Protein AF-A0A381WXE8-F1 (afdb_monomer)

Solvent-accessible surface area (backbone atoms only — not comparable to full-atom values): 10801 Å² total; per-residue (Å²): 133,87,47,68,49,75,52,74,46,68,54,69,44,70,47,73,48,74,89,73,97,64,95,48,72,78,54,59,77,44,51,89,76,54,85,81,44,50,76,43,80,76,44,78,43,80,74,50,75,50,77,44,77,50,65,90,80,70,87,83,80,67,85,84,75,86,74,89,78,97,66,86,84,71,75,67,70,77,65,57,53,68,57,53,65,61,57,75,73,64,82,72,71,67,86,69,78,74,72,70,80,70,77,64,79,87,74,81,74,59,97,77,58,56,65,52,80,43,83,46,74,59,89,93,43,42,35,35,42,38,40,34,28,36,96,87,69,45,84,71,48,75,42,61,46,62,63,92,63,60,71,70,58,49,57,66,58,63,71,126

pLDDT: mean 72.52, std 20.62, range [29.41, 93.19]

Foldseek 3Di:
DWDKDKDWDKDWDKDWDDDDPDDDPVVVVCPVVDPPTDIDTPDIDTDDMDMDTPDPDDPPPDPPPPDDDDDDPDDPPPVVVVVVVVVVVPPPPPVPPPPVPPVDPDDDADPDFDWDWDWDDDPPKIKIWIFGAGPVRHTDDIAIDIPPDDPVVRVVRRDD

InterPro domains:
  IPR024434 TSCPD domain [PF12637] (109-156)

Nearest PDB structures (foldseek):
  4wpy-assembly1_A-2  TM=5.237E-01  e=1.948E+00  Mycobacterium tuberculosis H37Rv
  6xj3-assembly4_D  TM=3.741E-01  e=6.969E+00  Klebsiella pneumoniae 700603
  5yvq-assembly1_A  TM=2.741E-01  e=3.208E+00  Muvirus mu
  8joh-assembly5_C  TM=3.472E-01  e=6.593E+00  Echinococcus multilocularis

Secondary structure (DSSP, 8-state):
--EEEEEEEEEEEEEEE---SS--HHHHTTGGG-S-PEEEEEEEEEEEEEEEEE----SSSSSS------------HHHHHHHHTTTSS-S---------------PPPPSS----EEEEEETTEEEEEEEEE-TTS-EEEEEEEETT--HHHHHHHT--

Mean predicted aligned error: 20.68 Å

Sequence (160 aa):
MSKYLVETFYTCSFKVKHYLDELNEDQLSKLDQREDGKFEIIDVKLDARKTKNLGNKNITNLNSLSESNNKSLEIPNIVQKNLGEQISEKKNEKINLQINEKSYPRIKMPDRRKGYIQKVTIGNHKVYLHTGEYDDGKLGEIFIDTSKEGELVKALMNNF

Structure (mmCIF, N/CA/C/O backbone):
data_AF-A0A381WXE8-F1
#
_entry.id   AF-A0A381WXE8-F1
#
loop_
_atom_site.group_PDB
_atom_site.id
_atom_site.type_symbol
_atom_site.label_atom_id
_atom_site.label_alt_id
_atom_site.label_comp_id
_atom_site.label_asym_id
_atom_site.label_entity_id
_atom_site.label_seq_id
_atom_site.pdbx_PDB_ins_code
_atom_site.Cartn_x
_atom_site.Cartn_y
_atom_site.Cartn_z
_atom_site.occupancy
_atom_site.B_iso_or_equiv
_atom_site.auth_seq_id
_atom_site.auth_comp_id
_atom_site.auth_asym_id
_atom_site.auth_atom_id
_atom_site.pdbx_PDB_model_num
ATOM 1 N N . MET A 1 1 ? 14.488 -48.124 19.286 1.00 72.06 1 MET A N 1
ATOM 2 C CA . MET A 1 1 ? 13.500 -47.163 18.744 1.00 72.06 1 MET A CA 1
ATOM 3 C C . MET A 1 1 ? 14.245 -46.056 18.014 1.00 72.06 1 MET A C 1
ATOM 5 O O . MET A 1 1 ? 15.200 -45.531 18.573 1.00 72.06 1 MET A O 1
ATOM 9 N N . SER A 1 2 ? 13.862 -45.738 16.777 1.00 73.75 2 SER A N 1
ATOM 10 C CA . SER A 1 2 ? 14.402 -44.591 16.029 1.00 73.75 2 SER A CA 1
ATOM 11 C C . SER A 1 2 ? 13.981 -43.279 16.695 1.00 73.75 2 SER A C 1
ATOM 13 O O . SER A 1 2 ? 12.804 -43.124 17.024 1.00 73.75 2 SER A O 1
ATOM 15 N N . LYS A 1 3 ? 14.919 -42.347 16.889 1.00 84.94 3 LYS A N 1
ATOM 16 C CA . LYS A 1 3 ? 14.637 -40.998 17.403 1.00 84.94 3 LYS A CA 1
ATOM 17 C C . LYS A 1 3 ? 14.405 -40.050 16.223 1.00 84.94 3 LYS A C 1
ATOM 19 O O . LYS A 1 3 ? 15.020 -40.218 15.177 1.00 84.94 3 LYS A O 1
ATOM 24 N N . TYR A 1 4 ? 13.546 -39.048 16.380 1.00 87.69 4 TYR A N 1
ATOM 25 C CA . TYR A 1 4 ? 13.276 -38.037 15.352 1.00 87.69 4 TYR A CA 1
ATOM 26 C C . TYR A 1 4 ? 13.370 -36.637 15.964 1.00 87.69 4 TYR A C 1
ATOM 28 O O . TYR A 1 4 ? 12.980 -36.446 17.114 1.00 87.69 4 TYR A O 1
ATOM 36 N N . LEU A 1 5 ? 13.875 -35.669 15.200 1.00 89.06 5 LEU A N 1
ATOM 37 C CA . LEU A 1 5 ? 13.826 -34.242 15.520 1.00 89.06 5 LEU A CA 1
ATOM 38 C C . LEU A 1 5 ? 12.696 -33.618 14.709 1.00 89.06 5 LEU A C 1
ATOM 40 O O . LEU A 1 5 ? 12.642 -33.802 13.492 1.00 89.06 5 LEU A O 1
ATOM 44 N N . VAL A 1 6 ? 11.807 -32.893 15.380 1.00 88.56 6 VAL A N 1
ATOM 45 C CA . VAL A 1 6 ? 10.681 -32.203 14.750 1.00 88.56 6 VAL A CA 1
ATOM 46 C C . VAL A 1 6 ? 10.778 -30.715 15.061 1.00 88.56 6 VAL A C 1
ATOM 48 O O . VAL A 1 6 ? 10.687 -30.324 16.219 1.00 88.56 6 VAL A O 1
ATOM 51 N N . GLU A 1 7 ? 10.938 -29.895 14.027 1.00 91.25 7 GLU A N 1
ATOM 52 C CA . GLU A 1 7 ? 10.919 -28.432 14.107 1.00 91.25 7 GLU A CA 1
ATOM 53 C C . GLU A 1 7 ? 9.579 -27.943 13.552 1.00 91.25 7 GLU A C 1
ATOM 55 O O . GLU A 1 7 ? 9.214 -28.292 12.426 1.00 91.25 7 GLU A O 1
ATOM 60 N N . THR A 1 8 ? 8.825 -27.162 14.329 1.00 91.06 8 THR A N 1
ATOM 61 C CA . THR A 1 8 ? 7.564 -26.561 13.867 1.00 91.06 8 THR A CA 1
ATOM 62 C C . THR A 1 8 ? 7.675 -25.046 13.921 1.00 91.06 8 THR A C 1
ATOM 64 O O . THR A 1 8 ? 7.989 -24.491 14.971 1.00 91.06 8 THR A O 1
ATOM 67 N N . PHE A 1 9 ? 7.424 -24.398 12.788 1.00 91.62 9 PHE A N 1
ATOM 68 C CA . PHE A 1 9 ? 7.426 -22.948 12.649 1.00 91.62 9 PHE A CA 1
ATOM 69 C C . PHE A 1 9 ? 5.995 -22.432 12.762 1.00 91.62 9 PHE A C 1
ATOM 71 O O . PHE A 1 9 ? 5.098 -22.940 12.081 1.00 91.62 9 PHE A O 1
ATOM 78 N N . TYR A 1 10 ? 5.803 -21.436 13.623 1.00 91.88 10 TYR A N 1
ATOM 79 C CA . TYR A 1 10 ? 4.538 -20.738 13.791 1.00 91.88 10 TYR A CA 1
ATOM 80 C C . TYR A 1 10 ? 4.741 -19.248 13.538 1.00 91.88 10 TYR A C 1
ATOM 82 O O . TYR A 1 10 ? 5.711 -18.667 14.029 1.00 91.88 10 TYR A O 1
ATOM 90 N N . THR A 1 11 ? 3.793 -18.635 12.839 1.00 91.31 11 THR A N 1
ATOM 91 C CA . THR A 1 11 ? 3.641 -17.183 12.784 1.00 91.31 11 THR A CA 1
ATOM 92 C C . THR A 1 11 ? 2.561 -16.793 13.783 1.00 91.31 11 THR A C 1
ATOM 94 O O . THR A 1 11 ? 1.410 -17.214 13.658 1.00 91.31 11 THR A O 1
ATOM 97 N N . CYS A 1 12 ? 2.933 -15.997 14.784 1.00 90.25 12 CYS A N 1
ATOM 98 C CA . CYS A 1 12 ? 2.015 -15.516 15.811 1.00 90.25 12 CYS A CA 1
ATOM 99 C C . CYS A 1 12 ? 1.805 -14.010 15.658 1.00 90.25 12 CYS A C 1
ATOM 101 O O . CYS A 1 12 ? 2.769 -13.245 15.670 1.00 90.25 12 CYS A O 1
ATOM 103 N N . SER A 1 13 ? 0.547 -13.584 15.570 1.00 91.25 13 SER A N 1
ATOM 104 C CA . SER A 1 13 ? 0.175 -12.180 15.719 1.00 91.25 13 SER A CA 1
ATOM 105 C C . SER A 1 13 ? -0.284 -11.952 17.153 1.00 91.25 13 SER A C 1
ATOM 107 O O . SER A 1 13 ? -1.245 -12.573 17.612 1.00 91.25 13 SER A O 1
ATOM 109 N N . PHE A 1 14 ? 0.411 -11.078 17.874 1.00 92.69 14 PHE A N 1
ATOM 110 C CA . PHE A 1 14 ? 0.040 -10.687 19.227 1.00 92.69 14 PHE A CA 1
ATOM 111 C C . PHE A 1 14 ? -0.068 -9.168 19.329 1.00 92.69 14 PHE A C 1
ATOM 113 O O . PHE A 1 14 ? 0.650 -8.419 18.667 1.00 92.69 14 PHE A O 1
ATOM 120 N N . LYS A 1 15 ? -0.989 -8.716 20.173 1.00 91.81 15 LYS A N 1
ATOM 121 C CA . LYS A 1 15 ? -1.188 -7.316 20.530 1.00 91.81 15 LYS A CA 1
ATOM 122 C C . LYS A 1 15 ? -0.714 -7.103 21.957 1.00 91.81 15 LYS A C 1
ATOM 124 O O . LYS A 1 15 ? -1.113 -7.844 22.851 1.00 91.81 15 LYS A O 1
ATOM 129 N N . VAL A 1 16 ? 0.093 -6.069 22.164 1.00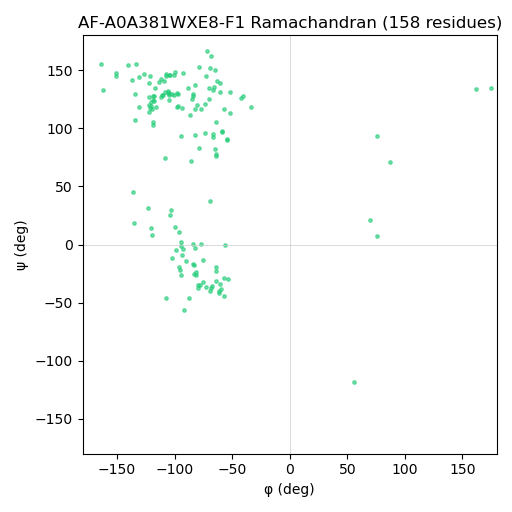 92.12 16 VAL A N 1
ATOM 130 C CA . VAL A 1 16 ? 0.560 -5.650 23.489 1.00 92.12 16 VAL A CA 1
ATOM 131 C C . VAL A 1 16 ? -0.097 -4.320 23.838 1.00 92.12 16 VAL A C 1
ATOM 133 O O . VAL A 1 16 ? -0.096 -3.390 23.031 1.00 92.12 16 VAL A O 1
ATOM 136 N N . LYS A 1 17 ? -0.718 -4.238 25.017 1.00 90.44 17 LYS A N 1
ATOM 137 C CA . LYS A 1 17 ? -1.351 -3.015 25.535 1.00 90.44 17 LYS A CA 1
ATOM 138 C C . LYS A 1 17 ? -0.622 -2.566 26.801 1.00 90.44 17 LYS A C 1
ATOM 140 O O . LYS A 1 17 ? -0.666 -3.284 27.798 1.00 90.44 17 LYS A O 1
ATOM 145 N N . HIS A 1 18 ? -0.031 -1.376 26.777 1.00 90.31 18 HIS A N 1
ATOM 146 C CA . HIS A 1 18 ? 0.535 -0.715 27.957 1.00 90.31 18 HIS A CA 1
ATOM 147 C C . HIS A 1 18 ? -0.391 0.412 28.419 1.00 90.31 18 HIS A C 1
ATOM 149 O O . HIS A 1 18 ? -1.032 1.068 27.595 1.00 90.31 18 HIS A O 1
ATOM 155 N N . TYR A 1 19 ? -0.451 0.639 29.729 1.00 87.81 19 TYR A N 1
ATOM 156 C CA . TYR A 1 19 ? -1.119 1.797 30.319 1.00 87.81 19 TYR A CA 1
ATOM 157 C C . TYR A 1 19 ? -0.038 2.772 30.781 1.00 87.81 19 TYR A C 1
ATOM 159 O O . TYR A 1 19 ? 0.916 2.369 31.443 1.00 87.81 19 TYR A O 1
ATOM 167 N N . LEU A 1 20 ? -0.162 4.034 30.378 1.00 86.81 20 LEU A N 1
ATOM 168 C CA . LEU A 1 20 ? 0.763 5.104 30.736 1.00 86.81 20 LEU A CA 1
ATOM 169 C C . LEU A 1 20 ? -0.002 6.144 31.547 1.00 86.81 20 LEU A C 1
ATOM 171 O O . LEU A 1 20 ? -1.104 6.524 31.152 1.00 86.81 20 LEU A O 1
ATOM 175 N N . ASP A 1 21 ? 0.593 6.603 32.645 1.00 86.38 21 ASP A N 1
ATOM 176 C CA . ASP A 1 21 ? 0.014 7.668 33.471 1.00 86.38 21 ASP A CA 1
ATOM 177 C C . ASP A 1 21 ? 0.170 9.041 32.796 1.00 86.38 21 ASP A C 1
ATOM 179 O O . ASP A 1 21 ? -0.704 9.897 32.910 1.00 86.38 21 ASP A O 1
ATOM 183 N N . GLU A 1 22 ? 1.256 9.234 32.037 1.00 88.62 22 GLU A N 1
ATOM 184 C CA . GLU A 1 22 ? 1.557 10.469 31.311 1.00 88.62 22 GLU A CA 1
ATOM 185 C C . GLU A 1 22 ? 2.064 10.175 29.893 1.00 88.62 22 GLU A C 1
ATOM 187 O O . GLU A 1 22 ? 2.836 9.244 29.659 1.00 88.62 22 GLU A O 1
ATOM 192 N N . LEU A 1 23 ? 1.655 10.999 28.926 1.00 89.19 23 LEU A N 1
ATOM 193 C CA . LEU A 1 23 ? 2.069 10.866 27.531 1.00 89.19 23 LEU A CA 1
ATOM 194 C C . LEU A 1 23 ? 3.285 11.765 27.252 1.00 89.19 23 LEU A C 1
ATOM 196 O O . LEU A 1 23 ? 3.127 12.941 26.935 1.00 89.19 23 LEU A O 1
ATOM 200 N N . ASN A 1 24 ? 4.495 11.211 27.367 1.00 90.12 24 ASN A N 1
ATOM 201 C CA . ASN A 1 24 ? 5.754 11.917 27.095 1.00 90.12 24 ASN A CA 1
ATOM 202 C C . ASN A 1 24 ? 6.708 11.063 26.228 1.00 90.12 24 ASN A C 1
ATOM 204 O O . ASN A 1 24 ? 6.635 9.830 26.255 1.00 90.12 24 ASN A O 1
ATOM 208 N N . GLU A 1 25 ? 7.625 11.695 25.490 1.00 87.94 25 GLU A N 1
ATOM 209 C CA . GLU A 1 25 ? 8.595 11.027 24.599 1.00 87.94 25 GLU A CA 1
ATOM 210 C C . GLU A 1 25 ? 9.502 10.044 25.362 1.00 87.94 25 GLU A C 1
ATOM 212 O O . GLU A 1 25 ? 9.761 8.924 24.907 1.00 87.94 25 GLU A O 1
ATOM 217 N N . ASP A 1 26 ? 9.902 10.409 26.582 1.00 86.88 26 ASP A N 1
ATOM 218 C CA . ASP A 1 26 ? 10.701 9.555 27.468 1.00 86.88 26 ASP A CA 1
ATOM 219 C C . ASP A 1 26 ? 9.971 8.275 27.891 1.00 86.88 26 ASP A C 1
ATOM 221 O O . ASP A 1 26 ? 10.602 7.245 28.139 1.00 86.88 26 ASP A O 1
ATOM 225 N N . GLN A 1 27 ? 8.641 8.326 28.018 1.00 86.06 27 GLN A N 1
ATOM 226 C CA . GLN A 1 27 ? 7.849 7.149 28.371 1.00 86.06 27 GLN A CA 1
ATOM 227 C C . GLN A 1 27 ? 7.617 6.253 27.156 1.00 86.06 27 GLN A C 1
ATOM 229 O O . GLN A 1 27 ? 7.673 5.029 27.290 1.00 86.06 27 GLN A O 1
ATOM 234 N N . LEU A 1 28 ? 7.406 6.857 25.984 1.00 85.75 28 LEU A N 1
ATOM 235 C CA . LEU A 1 28 ? 7.165 6.141 24.735 1.00 85.75 28 LEU A CA 1
ATOM 236 C C . LEU A 1 28 ? 8.418 5.399 24.253 1.00 85.75 28 LEU A C 1
ATOM 238 O O . LEU A 1 28 ? 8.331 4.245 23.846 1.00 85.75 28 LEU A O 1
ATOM 242 N N . SER A 1 29 ? 9.596 6.014 24.384 1.00 87.69 29 SER A N 1
ATOM 243 C CA . SER A 1 29 ? 10.879 5.381 24.036 1.00 87.69 29 SER A CA 1
ATOM 244 C C . SER A 1 29 ? 11.219 4.155 24.894 1.00 87.69 29 SER A C 1
ATOM 246 O O . SER A 1 29 ? 11.989 3.293 24.473 1.00 87.69 29 SER A O 1
ATOM 248 N N . LYS A 1 30 ? 10.634 4.049 26.092 1.00 87.06 30 LYS A N 1
ATOM 249 C CA . LYS A 1 30 ? 10.837 2.920 27.011 1.00 87.06 30 LYS A CA 1
ATOM 250 C C . LYS A 1 30 ? 9.801 1.809 26.841 1.00 87.06 30 LYS A C 1
ATOM 252 O O . LYS A 1 30 ? 9.930 0.798 27.523 1.00 87.06 30 LYS A O 1
ATOM 257 N N . LEU A 1 31 ? 8.794 1.971 25.977 1.00 86.94 31 LEU A N 1
ATOM 258 C CA . LEU A 1 31 ? 7.659 1.045 25.881 1.00 86.94 31 LEU A CA 1
ATOM 259 C C . LEU A 1 31 ? 8.091 -0.378 25.496 1.00 86.94 31 LEU A C 1
ATOM 261 O O . LEU A 1 31 ? 7.667 -1.333 26.136 1.00 86.94 31 LEU A O 1
ATOM 265 N N . ASP A 1 32 ? 9.018 -0.499 24.544 1.00 83.88 32 ASP A N 1
ATOM 266 C CA . ASP A 1 32 ? 9.536 -1.786 24.052 1.00 83.88 32 ASP A CA 1
ATOM 267 C C . ASP A 1 32 ? 10.300 -2.596 25.115 1.00 83.88 32 ASP A C 1
ATOM 269 O O . ASP A 1 32 ? 10.500 -3.797 24.958 1.00 83.88 32 ASP A O 1
ATOM 273 N N . GLN A 1 33 ? 10.767 -1.942 26.184 1.00 86.88 33 GLN A N 1
ATOM 274 C CA . GLN A 1 33 ? 11.534 -2.572 27.265 1.00 86.88 33 GLN A CA 1
ATOM 275 C C . GLN A 1 33 ? 10.671 -2.899 28.488 1.00 86.88 33 GLN A C 1
ATOM 277 O O . GLN A 1 33 ? 11.180 -3.473 29.450 1.00 86.88 33 GLN A O 1
ATOM 282 N N . ARG A 1 34 ? 9.389 -2.512 28.499 1.00 87.44 34 ARG A N 1
ATOM 283 C CA . ARG A 1 34 ? 8.509 -2.788 29.635 1.00 87.44 34 ARG A CA 1
ATOM 284 C C . ARG A 1 34 ? 7.942 -4.202 29.554 1.00 87.44 34 ARG A C 1
ATOM 286 O O . ARG A 1 34 ? 7.446 -4.630 28.518 1.00 87.44 34 ARG A O 1
ATOM 293 N N . GLU A 1 35 ? 7.926 -4.887 30.691 1.00 84.50 35 GLU A N 1
ATOM 294 C CA . GLU A 1 35 ? 7.344 -6.230 30.832 1.00 84.50 35 GLU A CA 1
ATOM 295 C C . GLU A 1 35 ? 5.879 -6.203 31.320 1.00 84.50 35 GLU A C 1
ATOM 297 O O . GLU A 1 35 ? 5.239 -7.244 31.445 1.00 84.50 35 GLU A O 1
ATOM 302 N N . ASP A 1 36 ? 5.320 -5.014 31.580 1.00 87.31 36 ASP A N 1
ATOM 303 C CA . ASP A 1 36 ? 3.980 -4.802 32.157 1.00 87.31 36 ASP A CA 1
ATOM 304 C C . ASP A 1 36 ? 2.823 -4.837 31.135 1.00 87.31 36 ASP A C 1
ATOM 306 O O . ASP A 1 36 ? 1.653 -4.660 31.492 1.00 87.31 36 ASP A O 1
ATOM 310 N N . GLY A 1 37 ? 3.130 -5.059 29.856 1.00 84.69 37 GLY A N 1
ATOM 311 C CA . GLY A 1 37 ? 2.150 -5.068 28.777 1.00 84.69 37 GLY A CA 1
ATOM 312 C C . GLY A 1 37 ? 1.155 -6.227 28.890 1.00 84.69 37 GLY A C 1
ATOM 313 O O . GLY A 1 37 ? 1.525 -7.380 29.100 1.00 84.69 37 GLY A O 1
ATOM 314 N N . LYS A 1 38 ? -0.140 -5.955 28.690 1.00 87.44 38 LYS A N 1
ATOM 315 C CA . LYS A 1 38 ? -1.150 -7.017 28.540 1.00 87.44 38 LYS A CA 1
ATOM 316 C C . LYS A 1 38 ? -1.056 -7.606 27.133 1.00 87.44 38 LYS A C 1
ATOM 318 O O . LYS A 1 38 ? -1.329 -6.897 26.162 1.00 87.44 38 LYS A O 1
ATOM 323 N N . PHE A 1 39 ? -0.707 -8.887 27.041 1.00 88.25 39 PHE A N 1
ATOM 324 C CA . PHE A 1 39 ? -0.599 -9.630 25.784 1.00 88.25 39 PHE A CA 1
ATOM 325 C C . PHE A 1 39 ? -1.935 -10.265 25.391 1.00 88.25 39 PHE A C 1
ATOM 327 O O . PHE A 1 39 ? -2.606 -10.899 26.203 1.00 88.25 39 PHE A O 1
ATOM 334 N N . GLU A 1 40 ? -2.299 -10.126 24.123 1.00 89.31 40 GLU A N 1
ATOM 335 C CA . GLU A 1 40 ? -3.474 -10.745 23.517 1.00 89.31 40 GLU A CA 1
ATOM 336 C C . GLU A 1 40 ? -3.038 -11.429 22.220 1.00 89.31 40 GLU A C 1
ATOM 338 O O . GLU A 1 40 ? -2.514 -10.780 21.315 1.00 89.31 40 GLU A O 1
ATOM 343 N N . ILE A 1 41 ? -3.209 -12.748 22.140 1.00 88.62 41 ILE A N 1
ATOM 344 C CA . ILE A 1 41 ? -2.884 -13.522 20.939 1.00 88.62 41 ILE A CA 1
ATOM 345 C C . ILE A 1 41 ? -4.062 -13.391 19.976 1.00 88.62 41 ILE A C 1
ATOM 347 O O . ILE A 1 41 ? -5.171 -13.808 20.298 1.00 88.62 41 ILE A O 1
ATOM 351 N N . ILE A 1 42 ? -3.818 -12.795 18.812 1.00 91.12 42 ILE A N 1
ATOM 352 C CA . ILE A 1 42 ? -4.839 -12.576 17.783 1.00 91.12 42 ILE A CA 1
ATOM 353 C C . ILE A 1 42 ? -4.932 -13.800 16.878 1.00 91.12 42 ILE A C 1
ATOM 355 O O . ILE A 1 42 ? -6.026 -14.263 16.570 1.00 91.12 42 ILE A O 1
ATOM 359 N N . ASP A 1 43 ? -3.780 -14.306 16.443 1.00 86.25 43 ASP A N 1
ATOM 360 C CA . ASP A 1 43 ? -3.709 -15.414 15.500 1.00 86.25 43 ASP A CA 1
ATOM 361 C C . ASP A 1 43 ? -2.430 -16.225 15.711 1.00 86.25 43 ASP A C 1
ATOM 363 O O . ASP A 1 43 ? -1.371 -15.676 16.034 1.00 86.25 43 ASP A O 1
ATOM 367 N N . VAL A 1 44 ? -2.540 -17.535 15.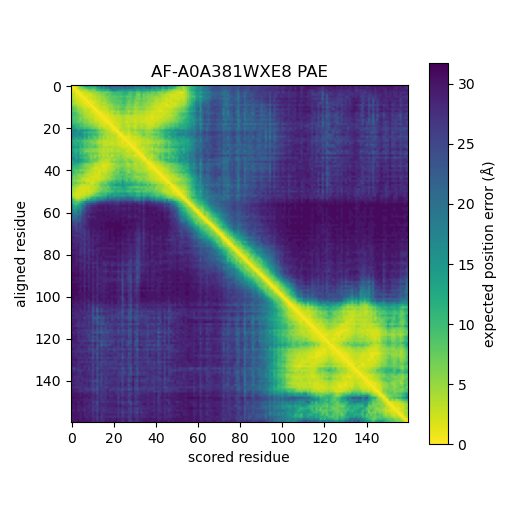510 1.00 91.12 44 VAL A N 1
ATOM 368 C CA . VAL A 1 44 ? -1.422 -18.478 15.529 1.00 91.12 44 VAL A CA 1
ATOM 369 C C . VAL A 1 44 ? -1.568 -19.384 14.323 1.00 91.12 44 VAL A C 1
ATOM 371 O O . VAL A 1 44 ? -2.408 -20.286 14.291 1.00 91.12 44 VAL A O 1
ATOM 374 N N . LYS A 1 45 ? -0.701 -19.174 13.338 1.00 92.50 45 LYS A N 1
ATOM 375 C CA . LYS A 1 45 ? -0.668 -19.967 12.117 1.00 92.50 45 LYS A CA 1
ATOM 376 C C . LYS A 1 45 ? 0.520 -20.917 12.139 1.00 92.50 45 LYS A C 1
ATOM 378 O O . LYS A 1 45 ? 1.648 -20.504 12.384 1.00 92.50 45 LYS A O 1
ATOM 383 N N . LEU A 1 46 ? 0.272 -22.194 11.856 1.00 89.38 46 LEU A N 1
ATOM 384 C CA . LEU A 1 46 ? 1.332 -23.166 11.593 1.00 89.38 46 LEU A CA 1
ATOM 385 C C . LEU A 1 46 ? 1.800 -23.005 10.146 1.00 89.38 46 LEU A C 1
ATOM 387 O O . LEU A 1 46 ? 1.007 -23.191 9.222 1.00 89.38 46 LEU A O 1
ATOM 391 N N . ASP A 1 47 ? 3.081 -22.702 9.953 1.00 87.31 47 ASP A N 1
ATOM 392 C CA . ASP A 1 47 ? 3.645 -22.489 8.617 1.00 87.31 47 ASP A CA 1
ATOM 393 C C . ASP A 1 47 ? 4.220 -23.778 8.041 1.00 87.31 47 ASP A C 1
ATOM 395 O O . ASP A 1 47 ? 3.833 -24.230 6.964 1.00 87.31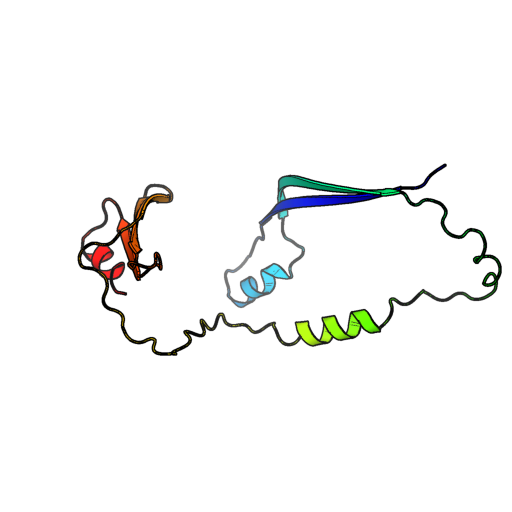 47 ASP A O 1
ATOM 399 N N . ALA A 1 48 ? 5.152 -24.397 8.765 1.00 86.50 48 ALA A N 1
ATOM 400 C CA . ALA A 1 48 ? 5.838 -25.590 8.298 1.00 86.50 48 ALA A CA 1
ATOM 401 C C . ALA A 1 48 ? 6.272 -26.480 9.458 1.00 86.50 48 ALA A C 1
ATOM 403 O O . ALA A 1 48 ? 6.662 -26.009 10.528 1.00 86.50 48 ALA A O 1
ATOM 404 N N . ARG A 1 49 ? 6.273 -27.790 9.207 1.00 91.94 49 ARG A N 1
ATOM 405 C CA . ARG A 1 49 ? 6.857 -28.792 10.097 1.00 91.94 49 ARG A CA 1
ATOM 406 C C . ARG A 1 49 ? 7.942 -29.552 9.352 1.00 91.94 49 ARG A C 1
ATOM 408 O O . ARG A 1 49 ? 7.670 -30.170 8.325 1.00 91.94 49 ARG A O 1
ATOM 415 N N . LYS A 1 50 ? 9.161 -29.531 9.882 1.00 89.12 50 LYS A N 1
ATOM 416 C CA . LYS A 1 50 ? 10.284 -30.324 9.377 1.00 89.12 50 LYS A CA 1
ATOM 417 C C . LYS A 1 50 ? 10.539 -31.479 10.330 1.00 89.12 50 LYS A C 1
ATOM 419 O O . LYS A 1 50 ? 10.612 -31.283 11.538 1.00 89.12 50 LYS A O 1
ATOM 424 N N . THR A 1 51 ? 10.683 -32.683 9.789 1.00 89.50 51 THR A N 1
ATOM 425 C CA . THR A 1 51 ? 11.013 -33.881 10.567 1.00 89.50 51 THR A CA 1
ATOM 426 C C . THR A 1 51 ? 12.298 -34.495 10.037 1.00 89.50 51 THR A C 1
ATOM 428 O O . THR A 1 51 ? 12.397 -34.789 8.846 1.00 89.50 51 THR A O 1
ATOM 431 N N . LYS A 1 52 ? 13.271 -34.732 10.913 1.00 86.50 52 LYS A N 1
ATOM 432 C CA . LYS A 1 52 ? 14.530 -35.402 10.585 1.00 86.50 52 LYS A CA 1
ATOM 433 C C . LYS A 1 52 ? 14.646 -36.683 11.399 1.00 86.50 52 LYS A C 1
ATOM 435 O O . LYS A 1 52 ? 14.533 -36.652 12.620 1.00 86.50 52 LYS A O 1
ATOM 440 N N . ASN A 1 53 ? 14.898 -37.808 10.734 1.00 83.69 53 ASN A N 1
ATOM 441 C CA . ASN A 1 53 ? 15.218 -39.059 11.417 1.00 83.69 53 ASN A CA 1
ATOM 442 C C . ASN A 1 53 ? 16.640 -38.978 11.983 1.00 83.69 53 ASN A C 1
ATOM 444 O O . ASN A 1 53 ? 17.602 -38.784 11.235 1.00 83.69 53 ASN A O 1
ATOM 448 N N . LEU A 1 54 ? 16.774 -39.126 13.297 1.00 78.69 54 LEU A N 1
ATOM 449 C CA . LEU A 1 54 ? 18.053 -39.350 13.957 1.00 78.69 54 LEU A CA 1
ATOM 450 C C . LEU A 1 54 ? 18.321 -40.857 13.912 1.00 78.69 54 LEU A C 1
ATOM 452 O O . LEU A 1 54 ? 18.212 -41.570 14.910 1.00 78.69 54 LEU A O 1
ATOM 456 N N . GLY A 1 55 ? 18.644 -41.346 12.712 1.00 68.69 55 GLY A N 1
ATOM 457 C CA . GLY A 1 55 ? 19.188 -42.686 12.543 1.00 68.69 55 GLY A CA 1
ATOM 458 C C . GLY A 1 55 ? 20.537 -42.777 13.254 1.00 68.69 55 GLY A C 1
ATOM 459 O O . GLY A 1 55 ? 21.318 -41.826 13.210 1.00 68.69 55 GLY A O 1
ATOM 460 N N . ASN A 1 56 ? 20.803 -43.908 13.909 1.00 62.22 56 ASN A N 1
ATOM 461 C CA . ASN A 1 56 ? 22.041 -44.175 14.642 1.00 62.22 56 ASN A CA 1
ATOM 462 C C . ASN A 1 56 ? 23.252 -44.205 13.688 1.00 62.22 56 ASN A C 1
ATOM 464 O O . ASN A 1 56 ? 23.748 -45.271 13.332 1.00 62.22 56 ASN A O 1
ATOM 468 N N . LYS A 1 57 ? 23.743 -43.041 13.258 1.00 54.81 57 LYS A N 1
ATOM 469 C CA . LYS A 1 57 ? 25.096 -42.897 12.725 1.00 54.81 57 LYS A CA 1
ATOM 470 C C . LYS A 1 57 ? 26.024 -42.645 13.911 1.00 54.81 57 LYS A C 1
ATOM 472 O O . LYS A 1 57 ? 25.960 -41.590 14.532 1.00 54.81 57 LYS A O 1
ATOM 477 N N . ASN A 1 58 ? 26.869 -43.648 14.160 1.00 46.38 58 ASN A N 1
ATOM 478 C CA . ASN A 1 58 ? 28.050 -43.664 15.033 1.00 46.38 58 ASN A CA 1
ATOM 479 C C . ASN A 1 58 ? 27.797 -44.001 16.516 1.00 46.38 58 ASN A C 1
ATOM 481 O O . ASN A 1 58 ? 27.978 -43.170 17.397 1.00 46.38 58 ASN A O 1
ATOM 485 N N . ILE A 1 59 ? 27.471 -45.271 16.794 1.00 47.28 59 ILE A N 1
ATOM 486 C CA . ILE A 1 59 ? 27.637 -45.888 18.130 1.00 47.28 59 ILE A CA 1
ATOM 487 C C . ILE A 1 59 ? 29.094 -46.369 18.355 1.00 47.28 59 ILE A C 1
ATOM 489 O O . ILE A 1 59 ? 29.450 -46.789 19.446 1.00 47.28 59 ILE A O 1
ATOM 493 N N . THR A 1 60 ? 29.993 -46.256 17.371 1.00 37.94 60 THR A N 1
ATOM 494 C CA . THR A 1 60 ? 31.363 -46.794 17.474 1.00 37.94 60 THR A CA 1
ATOM 495 C C . THR A 1 60 ? 32.441 -45.817 17.963 1.00 37.94 60 THR A C 1
ATOM 497 O O . THR A 1 60 ? 33.519 -46.280 18.307 1.00 37.94 60 THR A O 1
ATOM 500 N N . ASN A 1 61 ? 32.168 -44.511 18.098 1.00 42.81 61 ASN A N 1
ATOM 501 C CA . ASN A 1 61 ? 33.174 -43.510 18.518 1.00 42.81 61 ASN A CA 1
ATOM 502 C C . ASN A 1 61 ? 32.779 -42.710 19.780 1.00 42.81 61 ASN A C 1
ATOM 504 O O . ASN A 1 61 ? 33.130 -41.539 19.897 1.00 42.81 61 ASN A O 1
ATOM 508 N N . LEU A 1 62 ? 32.033 -43.308 20.718 1.00 37.94 62 LEU A N 1
ATOM 509 C CA . LEU A 1 62 ? 31.605 -42.630 21.958 1.00 37.94 62 LEU A CA 1
ATOM 510 C C . LEU A 1 62 ? 32.098 -43.306 23.253 1.00 37.94 62 LEU A C 1
ATOM 512 O O . LEU A 1 62 ? 31.727 -42.883 24.340 1.00 37.94 62 LEU A O 1
ATOM 516 N N . ASN A 1 63 ? 32.974 -44.311 23.149 1.00 39.56 63 ASN A N 1
ATOM 517 C CA . ASN A 1 63 ? 33.543 -45.014 24.309 1.00 39.56 63 ASN A CA 1
ATOM 518 C C . ASN A 1 63 ? 34.962 -44.543 24.687 1.00 39.56 63 ASN A C 1
ATOM 520 O O . ASN A 1 63 ? 35.644 -45.226 25.439 1.00 39.56 63 ASN A O 1
ATOM 524 N N . SER A 1 64 ? 35.428 -43.393 24.184 1.00 42.56 64 SER A N 1
ATOM 525 C CA . SER A 1 64 ? 36.758 -42.850 24.519 1.00 42.56 64 SER A CA 1
ATOM 526 C C . SER A 1 64 ? 36.740 -41.461 25.165 1.00 42.56 64 SER A C 1
ATOM 528 O O . SER A 1 64 ? 37.779 -40.812 25.208 1.00 42.56 64 SER A O 1
ATOM 530 N N . LEU A 1 65 ? 35.589 -40.972 25.641 1.00 35.22 65 LEU A N 1
ATOM 531 C CA . LEU A 1 65 ? 35.506 -39.686 26.361 1.00 35.22 65 LEU A CA 1
ATOM 532 C C . LEU A 1 65 ? 34.647 -39.746 27.634 1.00 35.22 65 LEU A C 1
ATOM 534 O O . LEU A 1 65 ? 34.237 -38.716 28.166 1.00 35.22 65 LEU A O 1
ATOM 538 N N . SER A 1 66 ? 34.395 -40.942 28.163 1.00 36.09 66 SER A N 1
ATOM 539 C CA . SER A 1 66 ? 33.982 -41.089 29.554 1.00 36.09 66 SER A CA 1
ATOM 540 C C . SER A 1 66 ? 35.232 -41.066 30.427 1.00 36.09 66 SER A C 1
ATOM 542 O O . SER A 1 66 ? 35.880 -42.094 30.578 1.00 36.09 66 SER A O 1
ATOM 544 N N . GLU A 1 67 ? 35.588 -39.890 30.941 1.00 33.31 67 GLU A N 1
ATOM 545 C CA . GLU A 1 67 ? 35.759 -39.668 32.382 1.00 33.31 67 GLU A CA 1
ATOM 546 C C . GLU A 1 67 ? 36.298 -38.263 32.685 1.00 33.31 67 GLU A C 1
ATOM 548 O O . GLU A 1 67 ? 37.274 -37.796 32.108 1.00 33.31 67 GLU A O 1
ATOM 553 N N . SER A 1 68 ? 35.657 -37.648 33.682 1.00 30.88 68 SER A N 1
ATOM 554 C CA . SER A 1 68 ? 36.155 -36.532 34.491 1.00 30.88 68 SER A CA 1
ATOM 555 C C . SER A 1 68 ? 36.172 -35.142 33.843 1.00 30.88 68 SER A C 1
ATOM 557 O O . SER A 1 68 ? 37.165 -34.694 33.281 1.00 30.88 68 SER A O 1
ATOM 559 N N . ASN A 1 69 ? 35.097 -34.373 34.054 1.00 29.41 69 ASN A N 1
ATOM 560 C CA . ASN A 1 69 ? 35.078 -33.303 35.069 1.00 29.41 69 ASN A CA 1
ATOM 561 C C . ASN A 1 69 ? 33.944 -32.298 34.818 1.00 29.41 69 ASN A C 1
ATOM 563 O O . ASN A 1 69 ? 33.733 -31.812 33.711 1.00 29.41 69 ASN A O 1
ATOM 567 N N . ASN A 1 70 ? 33.231 -31.971 35.895 1.00 44.88 70 ASN A N 1
ATOM 568 C CA . ASN A 1 70 ? 32.197 -30.945 35.960 1.00 44.88 70 ASN A CA 1
ATOM 569 C C . ASN A 1 70 ? 32.696 -29.596 35.421 1.00 44.88 70 ASN A C 1
ATOM 571 O O . ASN A 1 70 ? 33.504 -28.935 36.074 1.00 44.88 70 ASN A O 1
ATOM 575 N N . LYS A 1 71 ? 32.154 -29.138 34.291 1.00 32.28 71 LYS A N 1
ATOM 576 C CA . LYS A 1 71 ? 32.013 -27.708 34.000 1.00 32.28 71 LYS A CA 1
ATOM 577 C C . LYS A 1 71 ? 30.994 -27.500 32.888 1.00 32.28 71 LYS A C 1
ATOM 579 O O . LYS A 1 71 ? 31.004 -28.206 31.885 1.00 32.28 71 LYS A O 1
ATOM 584 N N . SER A 1 72 ? 30.099 -26.548 33.124 1.00 33.53 72 SER A N 1
ATOM 585 C CA . SER A 1 72 ? 29.182 -25.947 32.157 1.00 33.53 72 SER A CA 1
ATOM 586 C C . SER A 1 72 ? 29.811 -25.874 30.767 1.00 33.53 72 SER A C 1
ATOM 588 O O . SER A 1 72 ? 30.831 -25.213 30.590 1.00 33.53 72 SER A O 1
ATOM 590 N N . LEU A 1 73 ? 29.206 -26.555 29.796 1.00 34.66 73 LEU A N 1
ATOM 591 C CA . LEU A 1 73 ? 29.621 -26.477 28.403 1.00 34.66 73 LEU A CA 1
ATOM 592 C C . LEU A 1 73 ? 29.181 -25.129 27.838 1.00 34.66 73 LEU A C 1
ATOM 594 O O . LEU A 1 73 ? 28.034 -24.911 27.452 1.00 34.66 73 LEU A O 1
ATOM 598 N N . GLU A 1 74 ? 30.153 -24.231 27.890 1.00 39.59 74 GLU A N 1
ATOM 599 C CA . GLU A 1 74 ? 30.268 -22.963 27.199 1.00 39.59 74 GLU A CA 1
ATOM 600 C C . GLU A 1 74 ? 29.831 -23.104 25.737 1.00 39.59 74 GLU A C 1
ATOM 602 O O . GLU A 1 74 ? 30.307 -23.952 24.978 1.00 39.59 74 GLU A O 1
ATOM 607 N N . ILE A 1 75 ? 28.898 -22.242 25.345 1.00 37.28 75 ILE A N 1
ATOM 608 C CA . ILE A 1 75 ? 28.555 -22.004 23.949 1.00 37.28 75 ILE A CA 1
ATOM 609 C C . ILE A 1 75 ? 29.840 -21.496 23.273 1.00 37.28 75 ILE A C 1
ATOM 611 O O . ILE A 1 75 ? 30.485 -20.600 23.818 1.00 37.28 75 ILE A O 1
ATOM 615 N N . PRO A 1 76 ? 30.254 -22.042 22.116 1.00 35.84 76 PRO A N 1
ATOM 616 C CA . PRO A 1 76 ? 31.492 -21.635 21.469 1.00 35.84 76 PRO A CA 1
ATOM 617 C C . PRO A 1 76 ? 31.489 -20.123 21.195 1.00 35.84 76 PRO A C 1
ATOM 619 O O . PRO A 1 76 ? 30.701 -19.621 20.388 1.00 35.84 76 PRO A O 1
ATOM 622 N N . ASN A 1 77 ? 32.430 -19.415 21.831 1.00 52.72 77 ASN A N 1
ATOM 623 C CA . ASN A 1 77 ? 32.686 -17.967 21.741 1.00 52.72 77 ASN A CA 1
ATOM 624 C C . ASN A 1 77 ? 32.944 -17.431 20.313 1.00 52.72 77 ASN A C 1
ATOM 626 O O . ASN A 1 77 ? 33.130 -16.233 20.122 1.00 52.72 77 ASN A O 1
ATOM 630 N N . ILE A 1 78 ? 32.930 -18.288 19.292 1.00 44.31 78 ILE A N 1
ATOM 631 C CA . ILE A 1 78 ? 33.079 -17.914 17.879 1.00 44.31 78 ILE A CA 1
ATOM 632 C C . ILE A 1 78 ? 31.760 -17.412 17.269 1.00 44.31 78 ILE A C 1
ATOM 634 O O . ILE A 1 78 ? 31.788 -16.599 16.349 1.00 44.31 78 ILE A O 1
ATOM 638 N N . VAL A 1 79 ? 30.604 -17.832 17.796 1.00 44.84 79 VAL A N 1
ATOM 639 C CA . VAL A 1 79 ? 29.295 -17.379 17.282 1.00 44.84 79 VAL A CA 1
ATOM 640 C C . VAL A 1 79 ? 28.758 -16.178 18.068 1.00 44.84 79 VAL A C 1
ATOM 642 O O . VAL A 1 79 ? 28.041 -15.350 17.513 1.00 44.84 79 VAL A O 1
ATOM 645 N N . GLN A 1 80 ? 29.154 -16.020 19.335 1.00 44.62 80 GLN A N 1
ATOM 646 C CA . GLN A 1 80 ? 28.676 -14.917 20.175 1.00 44.62 80 GLN A CA 1
ATOM 647 C C . GLN A 1 80 ? 29.439 -13.601 19.966 1.00 44.62 80 GLN A C 1
ATOM 649 O O . GLN A 1 80 ? 28.848 -12.539 20.140 1.00 44.62 80 GLN A O 1
ATOM 654 N N . LYS A 1 81 ? 30.701 -13.627 19.512 1.00 41.66 81 LYS A N 1
ATOM 655 C CA . LYS A 1 81 ? 31.450 -12.379 19.293 1.00 41.66 81 LYS A CA 1
ATOM 656 C C . LYS A 1 81 ? 31.056 -11.652 17.998 1.00 41.66 81 LYS A C 1
ATOM 658 O O . LYS A 1 81 ? 30.927 -10.435 17.993 1.00 41.66 81 LYS A O 1
ATOM 663 N N . ASN A 1 82 ? 30.722 -12.392 16.938 1.00 46.16 82 ASN A N 1
ATOM 664 C CA . ASN A 1 82 ? 30.409 -11.792 15.633 1.00 46.16 82 ASN A CA 1
ATOM 665 C C . ASN A 1 82 ? 28.956 -11.303 15.483 1.00 46.16 82 ASN A C 1
ATOM 667 O O . ASN A 1 82 ? 28.679 -10.514 14.584 1.00 46.16 82 ASN A O 1
ATOM 671 N N . LEU A 1 83 ? 28.030 -11.741 16.346 1.00 42.50 83 LEU A N 1
ATOM 672 C CA . LEU A 1 83 ? 26.667 -11.189 16.408 1.00 42.50 83 LEU A CA 1
ATOM 673 C C . LEU A 1 83 ? 26.523 -10.094 17.479 1.00 42.50 83 LEU A C 1
ATOM 675 O O . LEU A 1 83 ? 25.628 -9.266 17.369 1.00 42.50 83 LEU A O 1
ATOM 679 N N . GLY A 1 84 ? 27.404 -10.064 18.486 1.00 40.78 84 GLY A N 1
ATOM 680 C CA . GLY A 1 84 ? 27.400 -9.051 19.546 1.00 40.78 84 GLY A CA 1
ATOM 681 C C . GLY A 1 84 ? 28.026 -7.715 19.138 1.00 40.78 84 GLY A C 1
ATOM 682 O O . GLY A 1 84 ? 27.515 -6.675 19.537 1.00 40.78 84 GLY A O 1
ATOM 683 N N . GLU A 1 85 ? 29.067 -7.718 18.296 1.00 45.94 85 GLU A N 1
ATOM 684 C CA . GLU A 1 85 ? 29.720 -6.479 17.831 1.00 45.94 85 GLU A CA 1
ATOM 685 C C . GLU A 1 85 ? 29.005 -5.812 16.636 1.00 45.94 85 GLU A C 1
ATOM 687 O O . GLU A 1 85 ? 29.180 -4.620 16.420 1.00 45.94 85 GLU A O 1
ATOM 692 N N . GLN A 1 86 ? 28.128 -6.514 15.900 1.00 48.12 86 GLN A N 1
ATOM 693 C CA . GLN A 1 86 ? 27.352 -5.895 14.804 1.00 48.12 86 GLN A CA 1
ATOM 694 C C . GLN A 1 86 ? 25.996 -5.311 15.226 1.00 48.12 86 GLN A C 1
ATOM 696 O O . GLN A 1 86 ? 25.388 -4.552 14.469 1.00 48.12 86 GLN A O 1
ATOM 701 N N . ILE A 1 87 ? 25.502 -5.644 16.421 1.00 44.22 87 ILE A N 1
ATOM 702 C CA . ILE A 1 87 ? 24.193 -5.172 16.907 1.00 44.22 87 ILE A CA 1
ATOM 703 C C . ILE A 1 87 ? 24.343 -3.926 17.800 1.00 44.22 87 ILE A C 1
ATOM 705 O O . ILE A 1 87 ? 23.405 -3.137 17.914 1.00 44.22 87 ILE A O 1
ATOM 709 N N . SER A 1 88 ? 25.534 -3.664 18.352 1.00 40.22 88 SER A N 1
ATOM 710 C CA . SER A 1 88 ? 25.820 -2.441 19.118 1.00 40.22 88 SER A CA 1
ATOM 711 C C . SER A 1 88 ? 25.997 -1.177 18.266 1.00 40.22 88 SER A C 1
ATOM 713 O O . SER A 1 88 ? 25.928 -0.081 18.815 1.00 40.22 88 SER A O 1
ATOM 715 N N . GLU A 1 89 ? 26.153 -1.288 16.943 1.00 44.09 89 GLU A N 1
ATOM 716 C CA . GLU A 1 89 ? 26.315 -0.121 16.053 1.00 44.09 89 GLU A CA 1
ATOM 717 C C . GLU A 1 89 ? 25.046 0.252 15.263 1.00 44.09 89 GLU A C 1
ATOM 719 O O . GLU A 1 89 ? 24.952 1.355 14.730 1.00 44.09 89 GLU A O 1
ATOM 724 N N . LYS A 1 90 ? 24.011 -0.599 15.245 1.00 46.59 90 LYS A N 1
ATOM 725 C CA . LYS A 1 90 ? 22.777 -0.376 14.460 1.00 46.59 90 LYS A CA 1
ATOM 726 C C . LYS A 1 90 ? 21.564 0.082 15.269 1.00 46.59 90 LYS A C 1
ATOM 728 O O . LYS A 1 90 ? 20.424 -0.119 14.864 1.00 46.59 90 LYS A O 1
ATOM 733 N N . LYS A 1 91 ? 21.785 0.731 16.415 1.00 39.19 91 LYS A N 1
ATOM 734 C CA . LYS A 1 91 ? 20.697 1.294 17.239 1.00 39.19 91 LYS A CA 1
ATOM 735 C C . LYS A 1 91 ? 20.422 2.784 16.994 1.00 39.19 91 LYS A C 1
ATOM 737 O O . LYS A 1 91 ? 19.651 3.385 17.726 1.00 39.19 91 LYS A O 1
ATOM 742 N N . ASN A 1 92 ? 21.007 3.361 15.944 1.00 42.00 92 ASN A N 1
ATOM 743 C CA . ASN A 1 92 ? 20.719 4.716 15.465 1.00 42.00 92 ASN A CA 1
ATOM 744 C C . ASN A 1 92 ? 20.604 4.749 13.935 1.00 42.00 92 ASN A C 1
ATOM 746 O O . ASN A 1 92 ? 21.137 5.644 13.282 1.00 42.00 92 ASN A O 1
ATOM 750 N N . GLU A 1 93 ? 19.893 3.800 13.330 1.00 44.09 93 GLU A N 1
ATOM 751 C CA . GLU A 1 93 ? 19.377 4.052 11.987 1.00 44.09 93 GLU A CA 1
ATOM 752 C C . GLU A 1 93 ? 18.137 4.940 12.146 1.00 44.09 93 GLU A C 1
ATOM 754 O O . GLU A 1 93 ? 16.993 4.490 12.121 1.00 44.09 93 GLU A O 1
ATOM 759 N N . LYS A 1 94 ? 18.374 6.258 12.278 1.00 45.00 94 LYS A N 1
ATOM 760 C CA . LYS A 1 94 ? 17.491 7.213 11.598 1.00 45.00 94 LYS A CA 1
ATOM 761 C C . LYS A 1 94 ? 17.223 6.587 10.235 1.00 45.00 94 LYS A C 1
ATOM 763 O O . LYS A 1 94 ? 18.191 6.224 9.561 1.00 45.00 94 LYS A O 1
ATOM 768 N N . ILE A 1 95 ? 15.959 6.450 9.840 1.00 41.09 95 ILE A N 1
ATOM 769 C CA . ILE A 1 95 ? 15.606 6.174 8.449 1.00 41.09 95 ILE A CA 1
ATOM 770 C C . ILE A 1 95 ? 16.063 7.410 7.668 1.00 41.09 95 ILE A C 1
ATOM 772 O O . ILE A 1 95 ? 15.293 8.304 7.337 1.00 41.09 95 ILE A O 1
ATOM 776 N N . ASN A 1 96 ? 17.368 7.504 7.443 1.00 41.75 96 ASN A N 1
ATOM 777 C CA . ASN A 1 96 ? 17.937 8.270 6.376 1.00 41.75 96 ASN A CA 1
ATOM 778 C C . ASN A 1 96 ? 17.451 7.504 5.160 1.00 41.75 96 ASN A C 1
ATOM 780 O O . ASN A 1 96 ? 18.050 6.499 4.770 1.00 41.75 96 ASN A O 1
ATOM 784 N N . LEU A 1 97 ? 16.332 7.952 4.589 1.00 47.06 97 LEU A N 1
ATOM 785 C CA . LEU A 1 97 ? 16.132 7.786 3.165 1.00 47.06 97 LEU A CA 1
ATOM 786 C C . LEU A 1 97 ? 17.373 8.411 2.531 1.00 47.06 97 LEU A C 1
ATOM 788 O O . LEU A 1 97 ? 17.433 9.615 2.304 1.00 47.06 97 LEU A O 1
ATOM 792 N N . GLN A 1 98 ? 18.410 7.599 2.327 1.00 49.28 98 GLN A N 1
ATOM 793 C CA . GLN A 1 98 ? 19.469 7.901 1.391 1.00 49.28 98 GLN A CA 1
ATOM 794 C C . GLN A 1 98 ? 18.775 7.882 0.038 1.00 49.28 98 GLN A C 1
ATOM 796 O O . GLN A 1 98 ? 18.750 6.871 -0.666 1.00 49.28 98 GLN A O 1
ATOM 801 N N . ILE A 1 99 ? 18.131 9.003 -0.283 1.00 52.28 99 ILE A N 1
ATOM 802 C CA . ILE A 1 99 ? 17.805 9.371 -1.643 1.00 52.28 99 ILE A CA 1
ATOM 803 C C . ILE A 1 99 ? 19.181 9.401 -2.285 1.00 52.28 99 ILE A C 1
ATOM 805 O O . ILE A 1 99 ? 19.965 10.320 -2.070 1.00 52.28 99 ILE A O 1
ATOM 809 N N . ASN A 1 100 ? 19.552 8.302 -2.936 1.00 49.34 100 ASN A N 1
ATOM 810 C CA . ASN A 1 100 ? 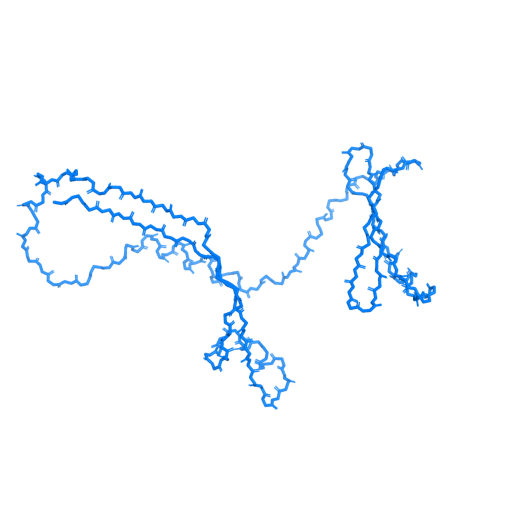20.742 8.273 -3.753 1.00 49.34 100 ASN A CA 1
ATOM 811 C C . ASN A 1 100 ? 20.507 9.355 -4.804 1.00 49.34 100 ASN A C 1
ATOM 813 O O . ASN A 1 100 ? 19.844 9.102 -5.806 1.00 49.34 100 ASN A O 1
ATOM 817 N N . GLU A 1 101 ? 21.058 10.550 -4.593 1.00 55.59 101 GLU A N 1
ATOM 818 C CA . GLU A 1 101 ? 21.130 11.629 -5.579 1.00 55.59 101 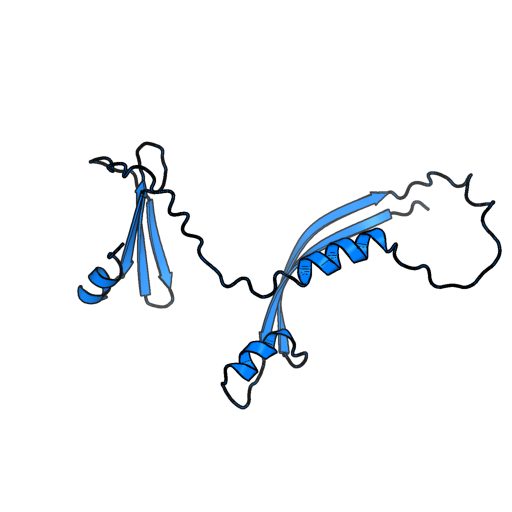GLU A CA 1
ATOM 819 C C . GLU A 1 101 ? 22.108 11.259 -6.706 1.00 55.59 101 GLU A C 1
ATOM 821 O O . GLU A 1 101 ? 22.824 12.089 -7.263 1.00 55.59 101 GLU A O 1
ATOM 826 N N . LYS A 1 102 ? 22.140 9.985 -7.111 1.00 57.81 102 LYS A N 1
ATOM 827 C CA . LYS A 1 102 ? 22.480 9.670 -8.486 1.00 57.81 102 LYS A CA 1
ATOM 828 C C . LYS A 1 102 ? 21.334 10.237 -9.299 1.00 57.81 102 LYS A C 1
ATOM 830 O O . LYS A 1 102 ? 20.304 9.590 -9.459 1.00 57.81 102 LYS A O 1
ATOM 835 N N . SER A 1 103 ? 21.517 11.480 -9.736 1.00 60.12 103 SER A N 1
ATOM 836 C CA . SER A 1 103 ? 20.683 12.133 -10.733 1.00 60.12 103 SER A CA 1
ATOM 837 C C . SER A 1 103 ? 20.664 11.230 -11.961 1.00 60.12 103 SER A C 1
ATOM 839 O O . SER A 1 103 ? 21.564 11.258 -12.803 1.00 60.12 103 SER A O 1
ATOM 841 N N . TYR A 1 104 ? 19.688 10.324 -12.004 1.00 67.06 104 TYR A N 1
ATOM 842 C CA . TYR A 1 104 ? 19.386 9.590 -13.211 1.00 67.06 104 TYR A CA 1
ATOM 843 C C . TYR A 1 104 ? 18.989 10.633 -14.254 1.00 67.06 104 TYR A C 1
ATOM 845 O O . TYR A 1 104 ? 18.296 11.600 -13.915 1.00 67.06 104 TYR A O 1
ATOM 853 N N . PRO A 1 105 ? 19.429 10.480 -15.514 1.00 77.75 105 PRO A N 1
ATOM 854 C CA . PRO A 1 105 ? 18.977 11.371 -16.566 1.00 77.75 105 PRO A CA 1
ATOM 855 C C . PRO A 1 105 ? 17.449 11.395 -16.542 1.00 77.75 105 PRO A C 1
ATOM 857 O O . PRO A 1 105 ? 16.807 10.349 -16.452 1.00 77.75 105 PRO A O 1
ATOM 860 N N . ARG A 1 106 ? 16.868 12.598 -16.554 1.00 77.06 106 ARG A N 1
ATOM 861 C CA . ARG A 1 106 ? 15.417 12.770 -16.505 1.00 77.06 106 ARG A CA 1
ATOM 862 C C . ARG A 1 106 ? 14.832 12.166 -17.782 1.00 77.06 106 ARG A C 1
ATOM 864 O O . ARG A 1 106 ? 14.988 12.731 -18.864 1.00 77.06 106 ARG A O 1
ATOM 871 N N . ILE A 1 107 ? 14.213 10.997 -17.666 1.00 81.75 107 ILE A N 1
ATOM 872 C CA . ILE A 1 107 ? 13.583 10.309 -18.793 1.00 81.75 107 ILE A CA 1
ATOM 873 C C . ILE A 1 107 ? 12.180 10.887 -18.953 1.00 81.75 107 ILE A C 1
ATOM 875 O O . ILE A 1 107 ? 11.433 11.008 -17.984 1.00 81.75 107 ILE A O 1
ATOM 879 N N . LYS A 1 108 ? 11.829 11.287 -20.177 1.00 85.56 108 LYS A N 1
ATOM 880 C CA . LYS A 1 108 ? 10.468 11.740 -20.472 1.00 85.56 108 LYS A CA 1
ATOM 881 C C . LYS A 1 108 ? 9.525 10.546 -20.424 1.00 85.56 108 LYS A C 1
ATOM 883 O O . LYS A 1 108 ? 9.832 9.499 -20.990 1.00 85.56 108 LYS A O 1
ATOM 888 N N . MET A 1 109 ? 8.385 10.720 -19.766 1.00 84.62 109 MET A N 1
ATOM 889 C CA . MET A 1 109 ? 7.326 9.721 -19.807 1.00 84.62 109 MET A CA 1
ATOM 890 C C . MET A 1 109 ? 6.687 9.659 -21.204 1.00 84.62 109 MET A C 1
ATOM 892 O O . MET A 1 109 ? 6.674 10.673 -21.908 1.00 84.62 109 MET A O 1
ATOM 896 N N . PRO A 1 110 ? 6.141 8.498 -21.603 1.00 87.25 110 PRO A N 1
ATOM 897 C CA . PRO A 1 110 ? 5.399 8.355 -22.851 1.00 87.25 110 PRO A CA 1
ATOM 898 C C . PRO A 1 110 ? 4.107 9.184 -22.848 1.00 87.25 110 PRO A C 1
ATOM 900 O O . PRO A 1 110 ? 3.455 9.338 -21.811 1.00 87.25 110 PRO A O 1
ATOM 903 N N . ASP A 1 111 ? 3.679 9.639 -24.029 1.00 87.06 111 ASP A N 1
ATOM 904 C CA . ASP A 1 111 ? 2.416 10.377 -24.200 1.00 87.06 111 ASP A CA 1
ATOM 905 C C . ASP A 1 111 ? 1.193 9.547 -23.773 1.00 87.06 111 ASP A C 1
ATOM 907 O O . ASP A 1 111 ? 0.218 10.078 -23.236 1.00 87.06 111 ASP A O 1
ATOM 911 N N . ARG A 1 112 ? 1.241 8.226 -23.988 1.00 88.00 112 ARG A N 1
ATOM 912 C CA . ARG A 1 112 ? 0.236 7.266 -23.517 1.00 88.00 112 ARG A CA 1
ATOM 913 C C . ARG A 1 112 ? 0.909 6.228 -22.640 1.00 88.00 112 ARG A C 1
ATOM 915 O O . ARG A 1 112 ? 1.692 5.422 -23.126 1.00 88.00 112 ARG A O 1
ATOM 922 N N . ARG A 1 113 ? 0.557 6.232 -21.361 1.00 89.81 113 ARG A N 1
ATOM 923 C CA . ARG A 1 113 ? 1.142 5.358 -20.345 1.00 89.81 113 ARG A CA 1
ATOM 924 C C . ARG A 1 113 ? 0.166 4.270 -19.919 1.00 89.81 113 ARG A C 1
ATOM 926 O O . ARG A 1 113 ? -1.046 4.494 -19.864 1.00 89.81 113 ARG A O 1
ATOM 933 N N . LYS A 1 114 ? 0.701 3.086 -19.630 1.00 90.25 114 LYS A N 1
ATOM 934 C CA . LYS A 1 114 ? -0.043 2.037 -18.928 1.00 90.25 114 LYS A CA 1
ATOM 935 C C . LYS A 1 114 ? -0.054 2.371 -17.442 1.00 90.25 114 LYS A C 1
ATOM 937 O O . LYS A 1 114 ? 0.821 3.080 -16.952 1.00 90.25 114 LYS A O 1
ATOM 942 N N . GLY A 1 115 ? -1.081 1.908 -16.751 1.00 89.81 115 GLY A N 1
ATOM 943 C CA . GLY A 1 115 ? -1.294 2.262 -15.363 1.00 89.81 115 GLY A CA 1
ATOM 944 C C . GLY A 1 115 ? -2.275 1.327 -14.693 1.00 89.81 115 GLY A C 1
ATOM 945 O O . GLY A 1 115 ? -3.126 0.718 -15.348 1.00 89.81 115 GLY A O 1
ATOM 946 N N . TYR A 1 116 ? -2.151 1.230 -13.380 1.00 91.81 116 TYR A N 1
ATOM 947 C CA . TYR A 1 116 ? -3.057 0.490 -12.526 1.00 91.81 116 TYR A CA 1
ATOM 948 C C . TYR A 1 116 ? -3.884 1.467 -11.700 1.00 91.81 116 TYR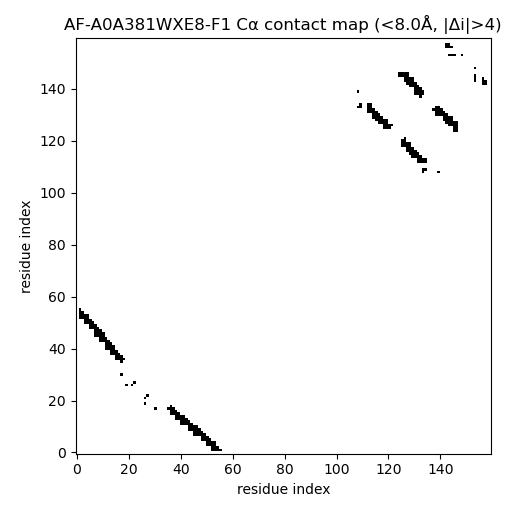 A C 1
ATOM 950 O O . TYR A 1 116 ? -3.384 2.492 -11.235 1.00 91.81 116 TYR A O 1
ATOM 958 N N . ILE A 1 117 ? -5.163 1.142 -11.527 1.00 92.19 117 ILE A N 1
ATOM 959 C CA . ILE A 1 117 ? -6.079 1.928 -10.708 1.00 92.19 117 ILE A CA 1
ATOM 960 C C . ILE A 1 117 ? -6.593 1.033 -9.594 1.00 92.19 117 ILE A C 1
ATOM 962 O O . ILE A 1 117 ? -7.301 0.059 -9.852 1.00 92.19 117 ILE A O 1
ATOM 966 N N . GLN A 1 118 ? -6.278 1.395 -8.354 1.00 93.19 118 GLN A N 1
ATOM 967 C CA . GLN A 1 118 ? -6.758 0.691 -7.173 1.00 93.19 118 GLN A CA 1
ATOM 968 C C . GLN A 1 118 ? -7.617 1.597 -6.316 1.00 93.19 118 GLN A C 1
ATOM 970 O O . GLN A 1 118 ? -7.177 2.645 -5.856 1.00 93.19 118 GLN A O 1
ATOM 975 N N . LYS A 1 119 ? -8.817 1.126 -5.992 1.00 92.81 119 LYS A N 1
ATOM 976 C CA . LYS A 1 119 ? -9.605 1.725 -4.922 1.00 92.81 119 LYS A CA 1
ATOM 977 C C . LYS A 1 119 ? -9.196 1.130 -3.579 1.00 92.81 119 LYS A C 1
ATOM 979 O O . LYS A 1 119 ? -9.283 -0.080 -3.380 1.00 92.81 119 LYS A O 1
ATOM 984 N N . VAL A 1 120 ? -8.826 1.988 -2.646 1.00 92.25 120 VAL A N 1
ATOM 985 C CA . VAL A 1 120 ? -8.543 1.669 -1.248 1.00 92.25 120 VAL A CA 1
ATOM 986 C C . VAL A 1 120 ? -9.628 2.313 -0.387 1.00 92.25 120 VAL A C 1
ATOM 988 O O . VAL A 1 120 ? -10.134 3.389 -0.698 1.00 92.25 120 VAL A O 1
ATOM 991 N N . THR A 1 121 ? -10.057 1.634 0.673 1.00 90.44 121 THR A N 1
ATOM 992 C CA . THR A 1 121 ? -11.029 2.186 1.628 1.00 90.44 121 THR A CA 1
ATOM 993 C C . THR A 1 121 ? -10.404 2.164 3.012 1.00 90.44 121 THR A C 1
ATOM 995 O O . THR A 1 121 ? -10.022 1.099 3.490 1.00 90.44 121 THR A O 1
ATOM 998 N N . ILE A 1 122 ? -10.279 3.336 3.630 1.00 89.31 122 ILE A N 1
ATOM 999 C CA . ILE A 1 122 ? -9.726 3.519 4.974 1.00 89.31 122 ILE A CA 1
ATOM 1000 C C . ILE A 1 122 ? -10.846 4.123 5.820 1.00 89.31 122 ILE A C 1
ATOM 1002 O O . ILE A 1 122 ? -11.187 5.298 5.676 1.00 89.31 122 ILE A O 1
ATOM 1006 N N . GLY A 1 123 ? -11.483 3.296 6.652 1.00 89.12 123 GLY A N 1
ATOM 1007 C CA . GLY A 1 123 ? -12.694 3.688 7.375 1.00 89.12 123 GLY A CA 1
ATOM 1008 C C . GLY A 1 123 ? -13.786 4.165 6.411 1.00 89.12 123 GLY A C 1
ATOM 1009 O O . GLY A 1 123 ? -14.219 3.419 5.533 1.00 89.12 123 GLY A O 1
ATOM 1010 N N . ASN A 1 124 ? -14.200 5.427 6.546 1.00 85.25 124 ASN A N 1
ATOM 1011 C CA . ASN A 1 124 ? -15.223 6.045 5.698 1.00 85.25 124 ASN A CA 1
ATOM 1012 C C . ASN A 1 124 ? -14.649 6.827 4.501 1.00 85.25 124 ASN A C 1
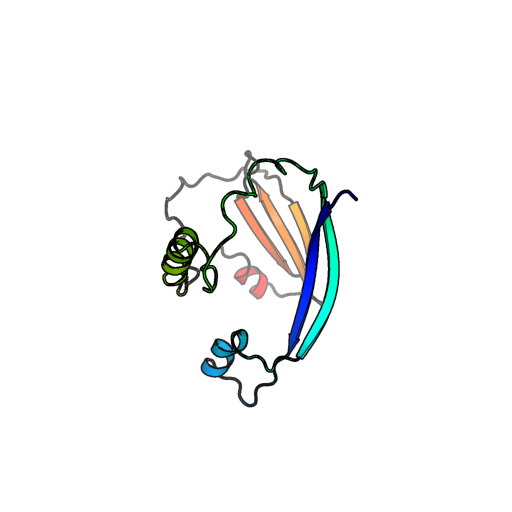ATOM 1014 O O . ASN A 1 124 ? -15.417 7.392 3.718 1.00 85.25 124 ASN A O 1
ATOM 1018 N N . HIS A 1 125 ? -13.327 6.834 4.326 1.00 85.12 125 HIS A N 1
ATOM 1019 C CA . HIS A 1 125 ? -12.650 7.526 3.234 1.00 85.12 125 HIS A CA 1
ATOM 1020 C C . HIS A 1 125 ? -12.331 6.538 2.115 1.00 85.12 125 HIS A C 1
ATOM 1022 O O . HIS A 1 125 ? -11.772 5.463 2.344 1.00 85.12 125 HIS A O 1
ATOM 1028 N N . LYS A 1 126 ? -12.695 6.896 0.883 1.00 89.56 126 LYS A N 1
ATOM 1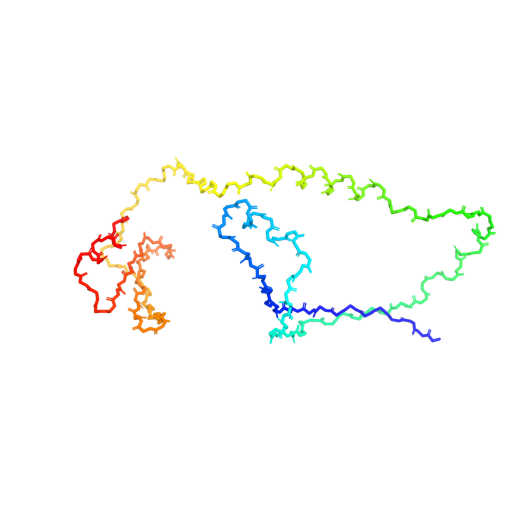029 C CA . LYS A 1 126 ? -12.301 6.137 -0.307 1.00 89.56 126 LYS A CA 1
ATOM 1030 C C . LYS A 1 126 ? -11.157 6.879 -0.973 1.00 89.56 126 LYS A C 1
ATOM 1032 O O . LYS A 1 126 ? -11.278 8.074 -1.232 1.00 89.56 12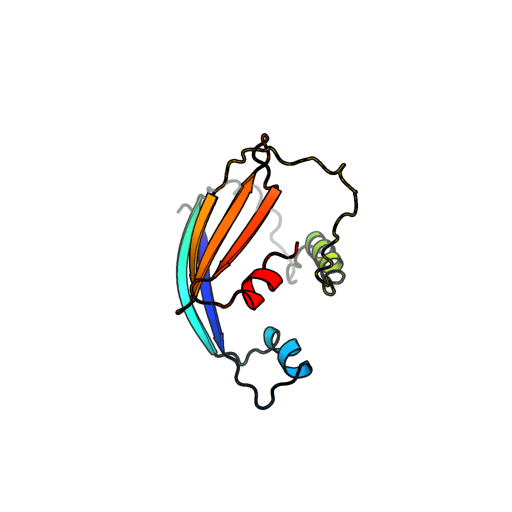6 LYS A O 1
ATOM 1037 N N . VAL A 1 127 ? -10.092 6.153 -1.260 1.00 89.75 127 VAL A N 1
ATOM 1038 C CA . VAL A 1 127 ? -8.883 6.647 -1.910 1.00 89.75 127 VAL A CA 1
ATOM 1039 C C . VAL A 1 127 ? -8.677 5.848 -3.192 1.00 89.75 127 VAL A C 1
ATOM 1041 O O . VAL A 1 127 ? -8.995 4.661 -3.245 1.00 89.75 127 VAL A O 1
ATOM 1044 N N . TYR A 1 128 ? -8.168 6.485 -4.230 1.00 90.94 128 TYR A N 1
ATOM 1045 C CA . TYR A 1 128 ? -7.844 5.896 -5.513 1.00 90.94 128 TYR A CA 1
ATOM 1046 C C . TYR A 1 128 ? -6.360 6.110 -5.768 1.00 90.94 128 TYR A C 1
ATOM 1048 O O . TYR A 1 128 ? -5.879 7.238 -5.804 1.00 90.94 128 TYR A O 1
ATOM 1056 N N . LEU A 1 129 ? -5.641 5.005 -5.909 1.00 91.75 129 LEU A N 1
ATOM 1057 C CA . LEU A 1 129 ? -4.248 4.984 -6.310 1.00 91.75 129 LEU A CA 1
ATOM 1058 C C . LEU A 1 129 ? -4.207 4.806 -7.822 1.00 91.75 129 LEU A C 1
ATOM 1060 O O . LEU A 1 129 ? -4.664 3.776 -8.321 1.00 91.75 129 LEU A O 1
ATOM 1064 N N . HIS A 1 130 ? -3.661 5.787 -8.525 1.00 91.88 130 HIS A N 1
ATOM 1065 C CA . HIS A 1 130 ? -3.401 5.699 -9.955 1.00 91.88 130 HIS A CA 1
ATOM 1066 C C . HIS A 1 130 ? -1.897 5.645 -10.174 1.00 91.88 130 HIS A C 1
ATOM 1068 O O . HIS A 1 130 ? -1.174 6.493 -9.662 1.00 91.88 130 HIS A O 1
ATOM 1074 N N . THR A 1 131 ? -1.424 4.673 -10.941 1.00 93.00 131 THR A N 1
ATOM 1075 C CA . THR A 1 131 ? -0.017 4.603 -11.342 1.00 93.00 131 THR A CA 1
ATOM 1076 C C . THR A 1 131 ? 0.143 4.957 -12.813 1.00 93.00 131 THR A C 1
ATOM 1078 O O . THR A 1 131 ? -0.730 4.656 -13.628 1.00 93.00 131 THR A O 1
ATOM 1081 N N . GLY A 1 132 ? 1.260 5.589 -13.159 1.00 92.12 132 GLY A N 1
ATOM 1082 C CA . GLY A 1 132 ? 1.724 5.734 -14.534 1.00 92.12 132 GLY A CA 1
ATOM 1083 C C . GLY A 1 132 ? 3.070 5.040 -14.694 1.00 92.12 132 GLY A C 1
ATOM 1084 O O . GLY A 1 132 ? 4.016 5.330 -13.962 1.00 92.12 132 GLY A O 1
ATOM 1085 N N . GLU A 1 133 ? 3.155 4.108 -15.635 1.00 90.19 133 GLU A N 1
ATOM 1086 C CA . GLU A 1 133 ? 4.359 3.330 -15.929 1.00 90.19 133 GLU A CA 1
ATOM 1087 C C . GLU A 1 133 ? 5.099 3.889 -17.155 1.00 90.19 133 GLU A C 1
ATOM 1089 O O . GLU A 1 133 ? 4.490 4.423 -18.086 1.00 90.19 133 GLU A O 1
ATOM 1094 N N . TYR A 1 134 ? 6.424 3.749 -17.164 1.00 89.31 134 TYR A N 1
ATOM 1095 C CA . TYR A 1 134 ? 7.257 3.915 -18.357 1.00 89.31 134 TYR A CA 1
ATOM 1096 C C . TYR A 1 134 ? 7.054 2.738 -19.326 1.00 89.31 134 TYR A C 1
ATOM 1098 O O . TYR A 1 134 ? 6.548 1.686 -18.937 1.00 89.31 134 TYR A O 1
ATOM 1106 N N . ASP A 1 135 ? 7.523 2.871 -20.570 1.00 86.00 135 ASP A N 1
ATOM 1107 C CA . ASP A 1 135 ? 7.441 1.798 -21.577 1.00 86.00 135 ASP A CA 1
ATOM 1108 C C . ASP A 1 135 ? 8.123 0.491 -21.125 1.00 86.00 135 ASP A C 1
ATOM 1110 O O . ASP A 1 135 ? 7.672 -0.600 -21.470 1.00 86.00 135 ASP A O 1
ATOM 1114 N N . ASP A 1 136 ? 9.151 0.601 -20.276 1.00 86.06 136 ASP A N 1
ATOM 1115 C CA . ASP A 1 136 ? 9.879 -0.526 -19.679 1.00 86.06 136 ASP A CA 1
ATOM 1116 C C . ASP A 1 136 ? 9.116 -1.215 -18.524 1.00 86.06 136 ASP A C 1
ATOM 1118 O O . ASP A 1 136 ? 9.648 -2.123 -17.883 1.00 86.06 136 ASP A O 1
ATOM 1122 N N . GLY A 1 137 ? 7.907 -0.753 -18.184 1.00 84.69 137 GLY A N 1
ATOM 1123 C CA . GLY A 1 137 ? 7.114 -1.249 -17.050 1.00 84.69 137 GLY A CA 1
ATOM 1124 C C . GLY A 1 137 ? 7.597 -0.764 -15.679 1.00 84.69 137 GLY A C 1
ATOM 1125 O O . GLY A 1 137 ? 7.104 -1.205 -14.643 1.00 84.69 137 GLY A O 1
ATOM 1126 N N . LYS A 1 138 ? 8.572 0.151 -15.640 1.00 87.44 138 LYS A N 1
ATOM 1127 C CA . LYS A 1 138 ? 8.978 0.825 -14.399 1.00 87.44 138 LYS A CA 1
ATOM 1128 C C . LYS A 1 138 ? 7.912 1.828 -13.975 1.00 87.44 138 LYS A C 1
ATOM 1130 O O . LYS A 1 138 ? 7.335 2.507 -14.817 1.00 87.44 138 LYS A O 1
ATOM 1135 N N . LEU A 1 139 ? 7.714 1.982 -12.671 1.00 88.56 139 LEU A N 1
ATOM 1136 C CA . LEU A 1 139 ? 6.809 2.988 -12.123 1.00 88.56 139 LEU A CA 1
ATOM 1137 C C . LEU A 1 139 ? 7.394 4.394 -12.322 1.00 88.56 139 LEU A C 1
ATOM 1139 O O . LEU A 1 139 ? 8.538 4.639 -11.939 1.00 88.56 139 LEU A O 1
ATOM 1143 N N . GLY A 1 140 ? 6.628 5.287 -12.945 1.00 88.19 140 GLY A N 1
ATOM 1144 C CA . GLY A 1 140 ? 7.036 6.664 -13.221 1.00 88.19 140 GLY A CA 1
ATOM 1145 C C . GLY A 1 140 ? 6.348 7.697 -12.353 1.00 88.19 140 GLY A C 1
ATOM 1146 O O . GLY A 1 140 ? 7.022 8.552 -11.792 1.00 88.19 140 GLY A O 1
ATOM 1147 N N . GLU A 1 141 ? 5.036 7.586 -12.197 1.00 85.88 141 GLU A N 1
ATOM 1148 C CA . GLU A 1 141 ? 4.246 8.528 -11.407 1.00 85.88 141 GLU A CA 1
ATOM 1149 C C . GLU A 1 141 ? 3.163 7.799 -10.611 1.00 85.88 141 GLU A C 1
ATOM 1151 O O . GLU A 1 141 ? 2.718 6.703 -10.975 1.00 85.88 141 GLU A O 1
ATOM 1156 N N . ILE A 1 142 ? 2.750 8.414 -9.507 1.00 89.56 142 ILE A N 1
ATOM 1157 C CA . ILE A 1 142 ? 1.681 7.926 -8.643 1.00 89.56 142 ILE A CA 1
ATOM 1158 C C . ILE A 1 142 ? 0.782 9.114 -8.310 1.00 89.56 142 ILE A C 1
ATOM 1160 O O . ILE A 1 142 ? 1.274 10.139 -7.849 1.00 89.56 142 ILE A O 1
ATOM 1164 N N . PHE A 1 143 ? -0.527 8.957 -8.492 1.00 87.38 143 PHE A N 1
ATOM 1165 C CA . PHE A 1 143 ? -1.529 9.907 -8.017 1.00 87.38 143 PHE A CA 1
ATOM 1166 C C . PHE A 1 143 ? -2.377 9.274 -6.927 1.00 87.38 143 PHE A C 1
ATOM 1168 O O . PHE A 1 143 ? -2.769 8.103 -7.018 1.00 87.38 143 PHE A O 1
ATOM 1175 N N . ILE A 1 144 ? -2.684 10.074 -5.912 1.00 87.81 144 ILE A N 1
ATOM 1176 C CA . ILE A 1 144 ? -3.536 9.677 -4.798 1.00 87.81 144 ILE A CA 1
ATOM 1177 C C . ILE A 1 144 ? -4.748 10.600 -4.804 1.00 87.81 144 ILE A C 1
ATOM 1179 O O . ILE A 1 144 ? -4.668 11.765 -4.422 1.00 87.81 144 ILE A O 1
ATOM 1183 N N . ASP A 1 145 ? -5.882 10.062 -5.241 1.00 85.00 145 ASP A N 1
ATOM 1184 C CA . ASP A 1 145 ? -7.146 10.785 -5.310 1.00 85.00 145 ASP A CA 1
ATOM 1185 C C . ASP A 1 145 ? -8.080 10.336 -4.187 1.00 85.00 145 ASP A C 1
ATOM 1187 O O . ASP A 1 145 ? -8.329 9.149 -3.999 1.00 85.00 145 ASP A O 1
ATOM 1191 N N . THR A 1 146 ? -8.662 11.268 -3.444 1.00 82.44 146 THR A N 1
ATOM 1192 C CA . THR A 1 146 ? -9.631 10.963 -2.384 1.00 82.44 146 THR A CA 1
ATOM 1193 C C . THR A 1 146 ? -11.052 11.295 -2.837 1.00 82.44 146 THR A C 1
ATOM 1195 O O . THR A 1 146 ? -11.302 12.218 -3.613 1.00 82.44 146 THR A O 1
ATOM 1198 N N . SER A 1 147 ? -12.038 10.509 -2.395 1.00 73.94 147 SER A N 1
ATOM 1199 C CA . SER A 1 147 ? -13.442 10.777 -2.707 1.00 73.94 147 SER A CA 1
ATOM 1200 C C . SER A 1 147 ? -14.012 11.794 -1.722 1.00 73.94 147 SER A C 1
ATOM 1202 O O . SER A 1 147 ? -14.003 11.526 -0.521 1.00 73.94 147 SER A O 1
ATOM 1204 N N . LYS A 1 148 ? -14.628 12.865 -2.237 1.00 69.81 148 LYS A N 1
ATOM 1205 C CA . LYS A 1 148 ? -15.334 13.901 -1.456 1.00 69.81 148 LYS A CA 1
ATOM 1206 C C . LYS A 1 148 ? -14.444 14.818 -0.600 1.00 69.81 148 LYS A C 1
ATOM 1208 O O . LYS A 1 148 ? -14.958 15.445 0.320 1.00 69.81 148 LYS A O 1
ATOM 1213 N N . GLU A 1 149 ? -13.160 14.943 -0.910 1.00 66.00 149 GLU A N 1
ATOM 1214 C CA . GLU A 1 149 ? -12.312 15.992 -0.330 1.00 66.00 149 GLU A CA 1
ATOM 1215 C C . GLU A 1 149 ? -12.154 17.141 -1.338 1.00 66.00 149 GLU A C 1
ATOM 1217 O O . GLU A 1 149 ? -12.203 16.925 -2.549 1.00 66.00 149 GLU A O 1
ATOM 1222 N N . GLY A 1 150 ? -12.071 18.381 -0.846 1.00 68.56 150 GLY A N 1
ATOM 1223 C CA . GLY A 1 150 ? -12.004 19.578 -1.691 1.00 68.56 150 GLY A CA 1
ATOM 1224 C C . GLY A 1 150 ? -10.693 19.689 -2.480 1.00 68.56 150 GLY A C 1
ATOM 1225 O O . GLY A 1 150 ? -9.684 19.085 -2.118 1.00 68.56 150 GLY A O 1
ATOM 1226 N N . GLU A 1 151 ? -10.687 20.514 -3.533 1.00 67.12 151 GLU A N 1
ATOM 1227 C CA . GLU A 1 151 ? -9.551 20.699 -4.460 1.00 67.12 151 GLU A CA 1
ATOM 1228 C C . GLU A 1 151 ? -8.224 21.051 -3.764 1.00 67.12 151 GLU A C 1
ATOM 1230 O O . GLU A 1 151 ? -7.156 20.655 -4.228 1.00 67.12 151 GLU A O 1
ATOM 1235 N N . LEU A 1 152 ? -8.292 21.722 -2.607 1.00 68.31 152 LEU A N 1
ATOM 1236 C CA . LEU A 1 152 ? -7.136 22.057 -1.772 1.00 68.31 152 LEU A CA 1
ATOM 1237 C C . LEU A 1 152 ? -6.335 20.813 -1.350 1.00 68.31 152 LEU A C 1
ATOM 1239 O O . LEU A 1 152 ? -5.108 20.810 -1.415 1.00 68.31 152 LEU A O 1
ATOM 1243 N N . VAL A 1 153 ? -7.024 19.747 -0.934 1.00 69.50 153 VAL A N 1
ATOM 1244 C CA . VAL A 1 153 ? -6.371 18.515 -0.466 1.00 69.50 153 VAL A CA 1
ATOM 1245 C C . VAL A 1 153 ? -5.765 17.762 -1.647 1.00 69.50 153 VAL A C 1
ATOM 1247 O O . VAL A 1 153 ? -4.648 17.261 -1.554 1.00 69.50 153 VAL A O 1
ATOM 1250 N N . LYS A 1 154 ? -6.440 17.775 -2.803 1.00 69.00 154 LYS A N 1
ATOM 1251 C CA . LYS A 1 154 ? -5.918 17.183 -4.040 1.00 69.00 154 LYS A CA 1
ATOM 1252 C C . LYS A 1 154 ? -4.623 17.857 -4.507 1.00 69.00 154 LYS A C 1
ATOM 1254 O O . LYS A 1 154 ? -3.702 17.167 -4.935 1.00 69.00 154 LYS A O 1
ATOM 1259 N N . ALA A 1 155 ? -4.532 19.183 -4.403 1.00 69.00 155 ALA A N 1
ATOM 1260 C CA . ALA A 1 155 ? -3.327 19.926 -4.777 1.00 69.00 155 ALA A CA 1
ATOM 1261 C C . ALA A 1 155 ? -2.137 19.644 -3.842 1.00 69.00 155 ALA A C 1
ATOM 1263 O O . ALA A 1 155 ? -1.001 19.577 -4.304 1.00 69.00 155 ALA A O 1
ATOM 1264 N N . LEU A 1 156 ? -2.393 19.444 -2.544 1.00 71.12 156 LEU A N 1
ATOM 1265 C CA . LEU A 1 156 ? -1.364 19.056 -1.574 1.00 71.12 156 LEU A CA 1
ATOM 1266 C C . LEU A 1 156 ? -0.847 17.632 -1.813 1.00 71.12 156 LEU A C 1
ATOM 1268 O O . LEU A 1 156 ? 0.341 17.382 -1.645 1.00 71.12 156 LEU A O 1
ATOM 1272 N N . MET A 1 157 ? -1.726 16.710 -2.210 1.00 70.69 157 MET A N 1
ATOM 1273 C CA . MET A 1 157 ? -1.372 15.295 -2.378 1.00 70.69 157 MET A CA 1
ATOM 1274 C C . MET A 1 157 ? -0.687 14.984 -3.716 1.00 70.69 157 MET A C 1
ATOM 1276 O O . MET A 1 157 ? 0.062 14.016 -3.794 1.00 70.69 157 MET A O 1
ATOM 1280 N N . ASN A 1 158 ? -0.891 15.810 -4.747 1.00 65.75 158 ASN A N 1
ATOM 1281 C CA . ASN A 1 158 ? -0.328 15.612 -6.091 1.00 65.75 158 ASN A CA 1
ATOM 1282 C C . ASN A 1 158 ? 0.877 16.529 -6.398 1.00 65.75 158 ASN A C 1
ATOM 1284 O O . ASN A 1 158 ? 1.082 16.907 -7.550 1.00 65.75 158 ASN A O 1
ATOM 1288 N N . ASN A 1 159 ? 1.658 16.917 -5.385 1.00 57.72 159 ASN A N 1
ATOM 1289 C CA . ASN A 1 159 ? 2.848 17.760 -5.549 1.00 57.72 159 ASN A CA 1
ATOM 1290 C C . ASN A 1 159 ? 4.133 16.948 -5.328 1.00 57.72 159 ASN A C 1
ATOM 1292 O O . ASN A 1 159 ? 4.754 17.050 -4.270 1.00 57.72 159 ASN A O 1
ATOM 1296 N N . PHE A 1 160 ? 4.488 16.108 -6.305 1.00 55.47 160 PHE A N 1
ATOM 1297 C CA . PHE A 1 160 ? 5.730 15.330 -6.316 1.00 55.47 160 PHE A CA 1
ATOM 1298 C C . PHE A 1 160 ? 6.301 15.212 -7.728 1.00 55.47 160 PHE A C 1
ATOM 1300 O O . PHE A 1 160 ? 5.503 15.001 -8.670 1.00 55.47 160 PHE A O 1
#

Radius of gyration: 28.36 Å; Cα contacts (8 Å, |Δi|>4): 156; chains: 1; bounding box: 52×69×60 Å

Organism: NCBI:txid408172